Protein AF-A0A955Y558-F1 (afdb_monomer)

Foldseek 3Di:
DDPDDPDPPPPADFPDWDQAPQAIWGQDPLQAIEGEGDAQAEQALVRLLRNLLVQCVSRDQAAHLYEYECNNYHYDPRSLVNCQQLVLLRHQEYEYADCDPVCQVVVVVVCVVSVHNHHYHYDPDPVVSCVVRSVSGPHGRDPSNVVSSVVVD

Radius of gyration: 14.35 Å; Cα contacts (8 Å, |Δi|>4): 291; chains: 1; bounding box: 30×43×35 Å

Solvent-accessible surface area (backbone atoms only — not comparable to full-atom values): 8377 Å² total; per-residue (Å²): 131,84,87,72,81,76,70,83,84,72,82,63,78,59,76,45,78,47,84,48,96,45,27,36,35,27,33,39,82,85,61,32,34,39,35,44,37,40,71,63,35,74,31,36,38,68,41,37,43,51,48,53,51,53,43,42,69,75,36,76,73,27,16,35,10,33,39,33,39,40,49,76,44,46,70,43,73,54,14,51,46,28,52,53,67,60,30,41,46,40,37,48,29,39,30,38,40,43,96,43,79,72,53,53,64,54,45,57,52,51,49,70,74,67,58,62,87,37,59,69,47,79,29,81,45,69,68,69,34,47,74,65,37,58,83,39,37,76,39,68,43,48,72,70,29,52,55,49,56,63,74,73,107

Mean predicted aligned error: 5.78 Å

Nearest PDB structures (foldseek):
  7s6c-assembly1_B  TM=3.363E-01  e=6.073E+00  Saccharopolyspora erythraea

pLDDT: mean 86.11, std 14.92, range [34.78, 97.31]

Secondary structure (DSSP, 8-state)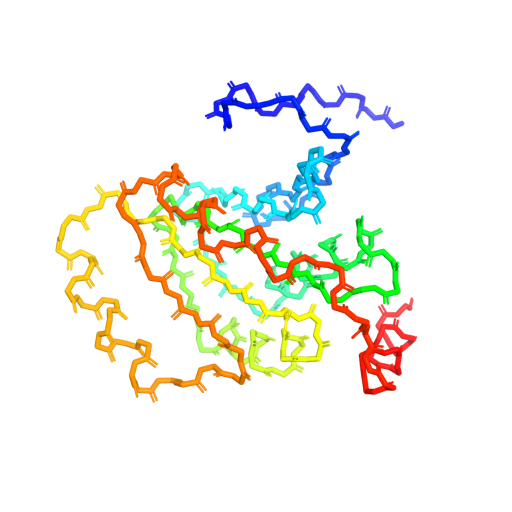:
---PPP-TTSSS--SEEEEETTEEEEE-TTS-EEEEEPTT-EE-HHHHHHHHHHHHHHSTTBPEEEEEE-TT-EE-HHHHHHHHHTHHHHEEEEEEE-S-HHHHHHHHHHHHHH--SS-EEEESSHHHHHHHHGGGTTPBPPHHHHHHHHHT-

Structure (mmCIF, N/CA/C/O backbone):
data_AF-A0A955Y558-F1
#
_entry.id   AF-A0A955Y558-F1
#
loop_
_atom_site.group_PDB
_atom_site.id
_atom_site.type_symbol
_atom_site.label_atom_id
_atom_site.label_alt_id
_atom_site.label_comp_id
_atom_site.label_asym_id
_atom_site.label_entity_id
_atom_site.label_seq_id
_atom_site.pdbx_PDB_ins_code
_atom_site.Cartn_x
_atom_site.Cartn_y
_atom_site.Cartn_z
_atom_site.occupancy
_atom_site.B_iso_or_equiv
_atom_site.auth_seq_id
_atom_site.auth_comp_id
_atom_site.auth_asym_id
_atom_site.auth_atom_id
_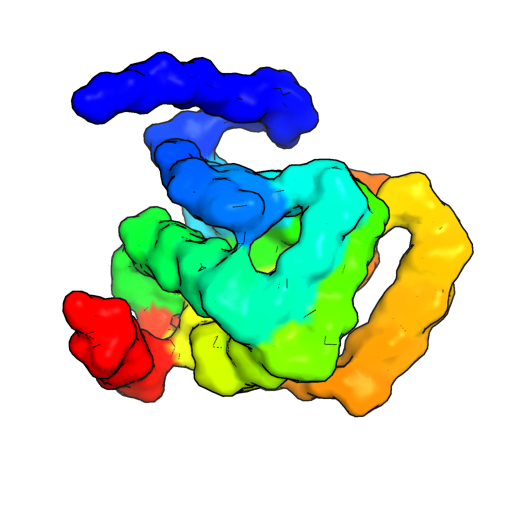atom_site.pdbx_PDB_model_num
ATOM 1 N N . MET A 1 1 ? 2.867 24.529 -7.522 1.00 39.38 1 MET A N 1
ATOM 2 C CA . MET A 1 1 ? 2.155 23.248 -7.345 1.00 39.38 1 MET A CA 1
ATOM 3 C C . MET A 1 1 ? 1.215 23.105 -8.524 1.00 39.38 1 MET A C 1
ATOM 5 O O . MET A 1 1 ? 0.256 23.858 -8.612 1.00 39.38 1 MET A O 1
ATOM 9 N N . THR A 1 2 ? 1.559 22.273 -9.501 1.00 36.66 2 THR A N 1
ATOM 10 C CA . THR A 1 2 ? 0.717 22.060 -10.683 1.00 36.66 2 THR A CA 1
ATOM 11 C C . THR A 1 2 ? -0.504 21.270 -10.228 1.00 36.66 2 THR A C 1
ATOM 13 O O . THR A 1 2 ? -0.348 20.172 -9.700 1.00 36.66 2 THR A O 1
ATOM 16 N N . GLN A 1 3 ? -1.705 21.838 -10.355 1.00 34.78 3 GLN A N 1
ATOM 17 C CA . GLN A 1 3 ? -2.938 21.082 -10.152 1.00 34.78 3 GLN A CA 1
ATOM 18 C C . GLN A 1 3 ? -3.034 20.060 -11.281 1.00 34.78 3 GLN A C 1
ATOM 20 O O . GLN A 1 3 ? -3.351 20.401 -12.418 1.00 34.78 3 GLN A O 1
ATOM 25 N N . VAL A 1 4 ? -2.670 18.820 -10.979 1.00 54.75 4 VAL A N 1
ATOM 26 C CA . VAL A 1 4 ? -2.833 17.702 -11.900 1.00 54.75 4 VAL A CA 1
ATOM 27 C C . VAL A 1 4 ? -4.229 17.138 -11.657 1.00 54.75 4 VAL A C 1
ATOM 29 O O . VAL A 1 4 ? -4.574 16.786 -10.528 1.00 54.75 4 VAL A O 1
ATOM 32 N N . THR A 1 5 ? -5.046 17.135 -12.708 1.00 52.41 5 THR A N 1
ATOM 33 C CA . THR A 1 5 ? -6.425 16.641 -12.697 1.00 52.41 5 THR A CA 1
ATOM 34 C C . THR A 1 5 ? -6.471 15.211 -12.143 1.00 52.41 5 THR A C 1
ATOM 36 O O . THR A 1 5 ? -5.670 14.387 -12.591 1.00 52.41 5 THR A O 1
ATOM 39 N N . PRO A 1 6 ? -7.368 14.896 -11.188 1.00 57.22 6 PRO A N 1
ATOM 40 C CA . PRO A 1 6 ? -7.446 13.561 -10.607 1.00 57.22 6 PRO A CA 1
ATOM 41 C C . PRO A 1 6 ? -7.755 12.499 -11.677 1.00 57.22 6 PRO A C 1
ATOM 43 O O . PRO A 1 6 ? -8.397 12.812 -12.689 1.00 57.22 6 PRO A O 1
ATOM 46 N N . PRO A 1 7 ? -7.318 11.239 -11.489 1.00 59.97 7 PRO A N 1
ATOM 47 C CA . PRO A 1 7 ? -7.524 10.197 -12.485 1.00 59.97 7 PRO A CA 1
ATOM 48 C C . PRO A 1 7 ? -9.024 9.888 -12.627 1.00 59.97 7 PRO A C 1
ATOM 50 O O . PRO A 1 7 ? -9.648 9.302 -11.748 1.00 59.97 7 PRO A O 1
ATOM 53 N N . THR A 1 8 ? -9.613 10.255 -13.765 1.00 59.72 8 THR A N 1
ATOM 54 C CA . THR A 1 8 ? -11.059 10.130 -14.050 1.00 59.72 8 THR A CA 1
ATOM 55 C C . THR A 1 8 ? -11.554 8.689 -14.185 1.00 59.72 8 THR A C 1
ATOM 57 O O . THR A 1 8 ? -12.757 8.450 -14.231 1.00 59.72 8 THR A O 1
ATOM 60 N N . HIS A 1 9 ? -10.649 7.712 -14.249 1.00 74.38 9 HIS A N 1
ATOM 61 C CA . H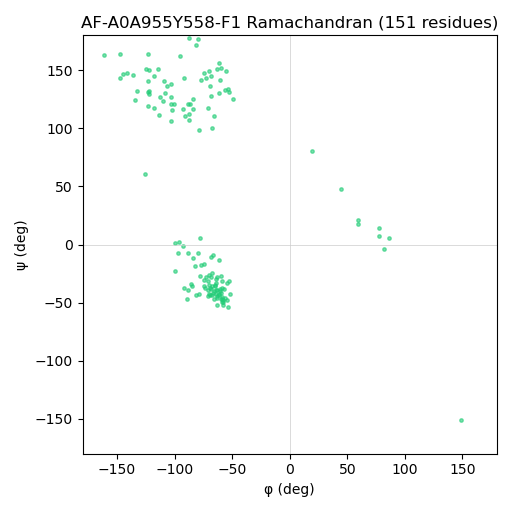IS A 1 9 ? -10.981 6.306 -14.478 1.00 74.38 9 HIS A CA 1
ATOM 62 C C . HIS A 1 9 ? -11.177 5.492 -13.187 1.00 74.38 9 HIS A C 1
ATOM 64 O O . HIS A 1 9 ? -11.476 4.302 -13.270 1.00 74.38 9 HIS A O 1
ATOM 70 N N . LEU A 1 10 ? -11.005 6.103 -12.008 1.00 78.62 10 LEU A N 1
ATOM 71 C CA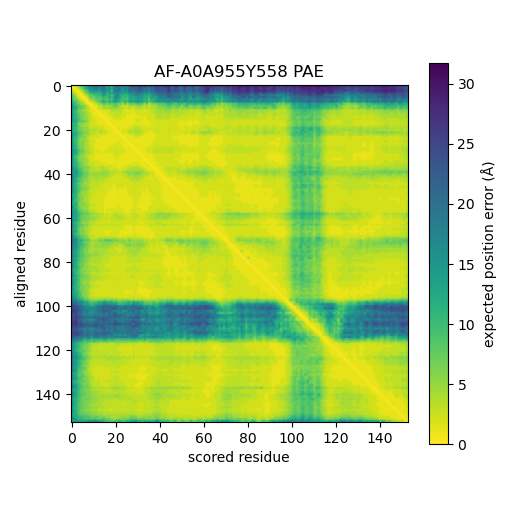 . LEU A 1 10 ? -11.115 5.408 -10.720 1.00 78.62 10 LEU A CA 1
ATOM 72 C C . LEU A 1 10 ? -12.561 5.092 -10.312 1.00 78.62 10 LEU A C 1
ATOM 74 O O . LEU A 1 10 ? -12.775 4.258 -9.439 1.00 78.62 10 LEU A O 1
ATOM 78 N N . GLY A 1 11 ? -13.549 5.742 -10.933 1.00 84.00 11 GLY A N 1
ATOM 79 C CA . GLY A 1 11 ? -14.964 5.568 -10.586 1.00 84.00 11 GLY A CA 1
ATOM 80 C C . GLY A 1 11 ? -15.399 6.308 -9.315 1.00 84.00 11 GLY A C 1
ATOM 81 O O . GLY A 1 11 ? -16.536 6.147 -8.889 1.00 84.00 11 GLY A O 1
ATOM 82 N N . PHE A 1 12 ? -14.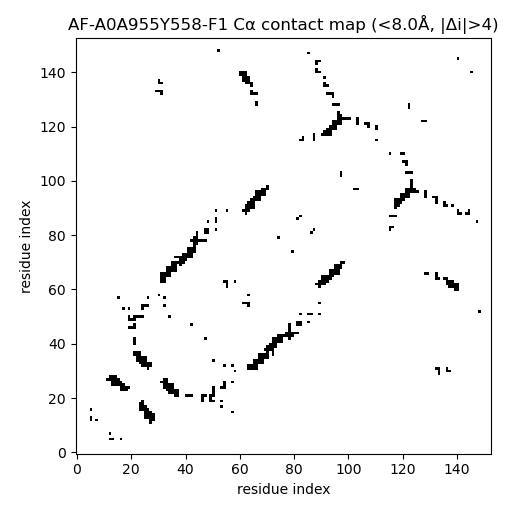526 7.137 -8.733 1.00 87.50 12 PHE A N 1
ATOM 83 C CA . PHE A 1 12 ? -14.818 8.024 -7.606 1.00 87.50 12 PHE A CA 1
ATOM 84 C C . PHE A 1 12 ? -13.994 9.316 -7.700 1.00 87.50 12 PHE A C 1
ATOM 86 O O . PHE A 1 12 ? -12.998 9.376 -8.426 1.00 87.50 12 PHE A O 1
ATOM 93 N N . GLU A 1 13 ? -14.398 10.339 -6.946 1.00 90.19 13 GLU A N 1
ATOM 94 C CA . GLU A 1 13 ? -13.623 11.569 -6.768 1.00 90.19 13 GLU A CA 1
ATOM 95 C C . GLU A 1 13 ? -12.741 11.447 -5.511 1.00 90.19 13 GLU A C 1
ATOM 97 O O . GLU A 1 13 ? -13.273 11.269 -4.410 1.00 90.19 13 GLU A O 1
ATOM 102 N N . PRO A 1 14 ? -11.401 11.476 -5.638 1.00 92.12 14 PRO A N 1
ATOM 103 C CA . PRO A 1 14 ? -10.513 11.337 -4.492 1.00 92.12 14 PRO A CA 1
ATOM 104 C C . PRO A 1 14 ? -10.515 12.597 -3.623 1.00 92.12 14 PRO A C 1
ATOM 106 O O . PRO A 1 14 ? -10.514 13.714 -4.132 1.00 92.12 14 PRO A O 1
ATOM 109 N N . VAL A 1 15 ? -10.420 12.410 -2.304 1.00 94.25 15 VAL A N 1
ATOM 110 C CA . VAL A 1 15 ? -10.232 13.514 -1.344 1.00 94.25 15 VAL A CA 1
ATOM 111 C C . VAL A 1 15 ? -8.891 14.203 -1.594 1.00 94.25 15 VAL A C 1
ATOM 113 O O . VAL A 1 15 ? -8.802 15.428 -1.619 1.00 94.25 15 VAL A O 1
ATOM 116 N N . THR A 1 16 ? -7.852 13.394 -1.807 1.00 94.75 16 THR A N 1
ATOM 117 C CA . THR A 1 16 ? -6.489 13.839 -2.100 1.00 94.75 16 THR A CA 1
ATOM 118 C C . THR A 1 16 ? -5.825 12.830 -3.031 1.00 94.75 16 THR A C 1
ATOM 120 O O . THR A 1 16 ? -6.004 11.623 -2.867 1.00 94.75 16 THR A O 1
ATOM 123 N N . THR A 1 17 ? -5.004 13.316 -3.961 1.00 94.88 17 THR A N 1
ATOM 124 C CA . THR A 1 17 ? -4.163 12.493 -4.840 1.00 94.88 17 THR A CA 1
ATOM 125 C C . THR A 1 17 ? -2.704 12.903 -4.684 1.00 94.88 17 THR A C 1
ATOM 127 O O . THR A 1 17 ? -2.372 14.086 -4.774 1.00 94.88 17 THR A O 1
ATOM 130 N N . LEU A 1 18 ? -1.828 11.918 -4.499 1.00 95.12 18 LEU A N 1
ATOM 131 C CA . LEU A 1 18 ? -0.379 12.067 -4.566 1.00 95.12 18 LEU A CA 1
ATOM 132 C C . LEU A 1 18 ? 0.155 11.373 -5.816 1.00 95.12 18 LEU A C 1
ATOM 134 O O . LEU A 1 18 ? -0.306 10.294 -6.193 1.00 95.12 18 LEU A O 1
ATOM 138 N N . TYR A 1 19 ? 1.139 12.005 -6.445 1.00 93.50 19 TYR A N 1
ATOM 139 C CA . TYR A 1 19 ? 1.809 11.499 -7.636 1.00 93.50 19 TYR A CA 1
ATOM 140 C C . TYR A 1 19 ? 3.168 10.944 -7.232 1.00 93.50 19 TYR A C 1
ATOM 142 O O . TYR A 1 19 ? 3.954 11.640 -6.592 1.00 93.50 19 TYR A O 1
ATOM 150 N N . CYS A 1 20 ? 3.420 9.702 -7.619 1.00 92.62 20 CYS A N 1
ATOM 151 C CA . CYS A 1 20 ? 4.651 8.972 -7.356 1.00 92.62 20 CYS A CA 1
ATOM 152 C C . CYS A 1 20 ? 5.254 8.514 -8.687 1.00 92.62 20 CYS A C 1
ATOM 154 O O . CYS A 1 20 ? 4.562 8.430 -9.705 1.00 92.62 20 CYS A O 1
ATOM 156 N N . SER A 1 21 ? 6.526 8.126 -8.687 1.00 91.62 21 SER A N 1
ATOM 157 C CA . SER A 1 21 ? 7.164 7.530 -9.869 1.00 91.62 21 SER A CA 1
ATOM 158 C C . SER A 1 21 ? 6.460 6.248 -10.348 1.00 91.62 21 SER A C 1
ATOM 160 O O . SER A 1 21 ? 6.417 5.965 -11.546 1.00 91.62 21 SER A O 1
ATOM 162 N N . GLY A 1 22 ? 5.868 5.487 -9.420 1.00 89.44 22 GLY A N 1
ATOM 163 C CA . GLY A 1 22 ? 5.157 4.238 -9.697 1.00 89.44 22 GLY A CA 1
ATOM 164 C C . GLY A 1 22 ? 3.694 4.386 -10.133 1.00 89.44 22 GLY A C 1
ATOM 165 O O . GLY A 1 22 ? 3.111 3.399 -10.588 1.00 89.44 22 GLY A O 1
ATOM 166 N N . GLY A 1 23 ? 3.092 5.574 -10.014 1.00 92.75 23 GLY A N 1
ATOM 167 C CA . GLY A 1 23 ? 1.658 5.773 -10.240 1.00 92.75 23 GLY A CA 1
ATOM 168 C C . GLY A 1 23 ? 1.062 6.882 -9.389 1.00 92.75 23 GLY A C 1
ATOM 169 O O . GLY A 1 23 ? 1.738 7.836 -9.011 1.00 92.75 23 GLY A O 1
ATOM 170 N N . THR A 1 24 ? -0.221 6.748 -9.078 1.00 95.31 24 THR A N 1
ATOM 171 C CA . THR A 1 24 ? -0.909 7.653 -8.154 1.00 95.31 24 THR A CA 1
ATOM 172 C C . THR A 1 24 ? -1.347 6.922 -6.899 1.00 95.31 24 THR A C 1
ATOM 174 O O . THR A 1 24 ? -1.612 5.718 -6.915 1.00 95.31 24 THR A O 1
ATOM 177 N N . VAL A 1 25 ? -1.424 7.665 -5.801 1.00 96.50 25 VAL A N 1
ATOM 178 C CA . VAL A 1 25 ? -1.969 7.202 -4.530 1.00 96.50 25 VAL A CA 1
ATOM 179 C C . VAL A 1 25 ? -3.099 8.145 -4.143 1.00 96.50 25 VAL A C 1
ATOM 181 O O . VAL A 1 25 ? -2.892 9.349 -4.008 1.00 96.50 25 VAL A O 1
ATOM 184 N N . ASN A 1 26 ? -4.306 7.605 -4.021 1.00 95.88 26 ASN A N 1
ATOM 185 C CA . ASN A 1 26 ? -5.539 8.378 -3.930 1.00 95.88 26 ASN A CA 1
ATOM 186 C C . ASN A 1 26 ? -6.269 8.039 -2.632 1.00 95.88 26 ASN A C 1
ATOM 188 O O . ASN A 1 26 ? -6.500 6.864 -2.357 1.00 95.88 26 ASN A O 1
ATOM 192 N N . LEU A 1 27 ? -6.660 9.043 -1.851 1.00 96.19 27 LEU A N 1
ATOM 193 C CA . LEU A 1 27 ? -7.498 8.847 -0.671 1.00 96.19 27 LEU A CA 1
ATOM 194 C C . LEU A 1 27 ? -8.968 8.811 -1.091 1.00 96.19 27 LEU A C 1
ATOM 196 O O . LEU A 1 27 ? -9.499 9.803 -1.595 1.00 96.19 27 LEU A O 1
ATOM 200 N N . HIS A 1 28 ? -9.622 7.676 -0.873 1.00 95.75 28 HIS A N 1
ATOM 201 C CA . HIS A 1 28 ? -11.061 7.549 -1.058 1.00 95.75 28 HIS A CA 1
ATOM 202 C C . HIS A 1 28 ? -11.815 8.243 0.096 1.00 95.75 28 HIS A C 1
ATOM 204 O O . HIS A 1 28 ? -11.332 8.200 1.232 1.00 95.75 28 HIS A O 1
ATOM 210 N N . PRO A 1 29 ? -13.007 8.831 -0.137 1.00 94.56 29 PRO A N 1
ATOM 211 C CA . PRO A 1 29 ? -13.842 9.412 0.924 1.00 94.56 29 PRO A CA 1
ATOM 212 C C . PRO A 1 29 ? -14.141 8.475 2.107 1.00 94.56 29 PRO A C 1
ATOM 214 O O . PRO A 1 29 ? -14.217 8.927 3.245 1.00 94.56 29 PRO A O 1
ATOM 217 N N . ASP A 1 30 ? -14.228 7.169 1.856 1.00 95.06 30 ASP A N 1
ATOM 218 C CA . ASP A 1 30 ? -14.431 6.140 2.895 1.00 95.06 30 ASP A CA 1
ATOM 219 C C . ASP A 1 30 ? -13.154 5.796 3.695 1.00 95.06 30 ASP A C 1
ATOM 221 O O . ASP A 1 30 ? -13.153 4.869 4.502 1.00 95.06 30 ASP A O 1
ATOM 225 N N . GLY A 1 31 ? -12.044 6.507 3.472 1.00 95.00 31 GLY A N 1
ATOM 226 C CA . GLY A 1 31 ? -10.830 6.416 4.290 1.00 95.00 31 GLY A CA 1
ATOM 227 C C . GLY A 1 31 ? -9.837 5.313 3.910 1.00 95.00 31 GLY A C 1
ATOM 228 O O . GLY A 1 31 ? -8.841 5.133 4.610 1.00 95.00 31 GLY A O 1
ATOM 229 N N . TYR A 1 32 ? -10.062 4.588 2.812 1.00 97.12 32 TYR A N 1
ATOM 230 C CA . TYR A 1 32 ? -9.075 3.668 2.235 1.00 97.12 32 TYR A CA 1
ATOM 231 C C . TYR A 1 32 ? -8.269 4.336 1.112 1.00 97.12 32 TYR A C 1
ATOM 233 O O . TYR A 1 32 ? -8.667 5.356 0.546 1.00 97.12 32 TYR A O 1
ATOM 241 N N . VAL A 1 33 ? -7.122 3.749 0.776 1.00 97.06 33 VAL A N 1
ATOM 242 C CA . VAL A 1 33 ? -6.216 4.262 -0.256 1.00 97.06 33 VAL A CA 1
ATOM 243 C C . VAL A 1 33 ? -6.345 3.439 -1.537 1.00 97.06 33 VAL A C 1
ATOM 245 O O . VAL A 1 33 ? -6.400 2.212 -1.489 1.00 97.06 33 VAL A O 1
ATOM 248 N N . VAL A 1 34 ? -6.351 4.102 -2.693 1.00 96.25 34 VAL A N 1
ATOM 249 C CA . VAL A 1 34 ? -6.294 3.466 -4.014 1.00 96.25 34 VAL A CA 1
ATOM 250 C C . VAL A 1 34 ? -4.985 3.820 -4.706 1.00 96.25 34 VAL A C 1
ATOM 252 O O . VAL A 1 34 ? -4.756 4.968 -5.096 1.00 96.25 34 VAL A O 1
ATOM 255 N N . SER A 1 35 ? -4.128 2.817 -4.864 1.00 95.19 35 SER A N 1
ATOM 256 C CA . SER A 1 35 ? -2.896 2.896 -5.640 1.00 95.19 35 SER A CA 1
ATOM 257 C C . SER A 1 35 ? -3.169 2.483 -7.081 1.00 95.19 35 SER A C 1
ATO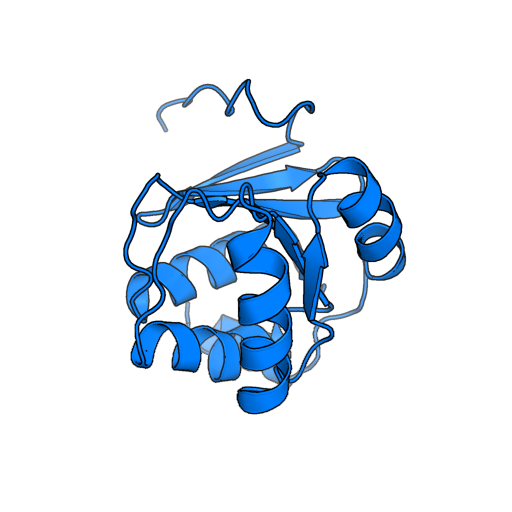M 259 O O . SER A 1 35 ? -3.412 1.309 -7.358 1.00 95.19 35 SER A O 1
ATOM 261 N N . ASP A 1 36 ? -3.107 3.435 -8.002 1.00 93.44 36 ASP A N 1
ATOM 262 C CA . ASP A 1 36 ? -3.239 3.170 -9.432 1.00 93.44 36 ASP A CA 1
ATOM 263 C C . ASP A 1 36 ? -1.860 3.214 -10.087 1.00 93.44 36 ASP A C 1
ATOM 265 O O . ASP A 1 36 ? -1.235 4.273 -10.198 1.00 93.44 36 ASP A O 1
ATOM 269 N N . LEU A 1 37 ? -1.348 2.031 -10.433 1.00 91.19 37 LEU A N 1
ATOM 270 C CA . LEU A 1 37 ? 0.011 1.875 -10.936 1.00 91.19 37 LEU A CA 1
ATOM 271 C C . LEU A 1 37 ? 0.100 2.302 -12.398 1.00 91.19 37 LEU A C 1
ATOM 273 O O . LEU A 1 37 ? -0.767 1.964 -13.206 1.00 91.19 37 LEU A O 1
ATOM 277 N N . VAL A 1 38 ? 1.206 2.950 -12.773 1.00 90.00 38 VAL A N 1
ATOM 278 C CA . VAL A 1 38 ? 1.501 3.202 -14.190 1.00 90.00 38 VAL A CA 1
ATOM 279 C C . VAL A 1 38 ? 1.505 1.864 -14.948 1.00 90.00 38 VAL A C 1
ATOM 281 O O . VAL A 1 38 ? 2.133 0.902 -14.486 1.00 90.00 38 VAL A O 1
ATOM 284 N N . PRO A 1 39 ? 0.841 1.766 -16.115 1.00 87.94 39 PRO A N 1
ATOM 285 C CA . PRO A 1 39 ? 0.820 0.533 -16.888 1.00 87.94 39 PRO A CA 1
ATOM 286 C C . PRO A 1 39 ? 2.219 -0.009 -17.177 1.00 87.94 39 PRO A C 1
ATOM 288 O O . PRO A 1 39 ? 3.102 0.732 -17.606 1.00 87.94 39 PRO A O 1
ATOM 291 N N . ARG A 1 40 ? 2.408 -1.321 -16.977 1.00 84.31 40 ARG A N 1
ATOM 292 C CA . ARG A 1 40 ? 3.686 -2.035 -17.196 1.00 84.31 40 ARG A CA 1
ATOM 293 C C . ARG A 1 40 ? 4.861 -1.512 -16.360 1.00 84.31 40 ARG A C 1
ATOM 295 O O . ARG A 1 40 ? 6.008 -1.820 -16.681 1.00 84.31 40 ARG A O 1
ATOM 302 N N . THR A 1 41 ? 4.599 -0.750 -15.298 1.00 86.56 41 THR A N 1
ATOM 303 C CA . THR A 1 41 ? 5.659 -0.283 -14.404 1.00 86.56 41 THR A CA 1
ATOM 304 C C . THR A 1 41 ? 6.354 -1.448 -13.701 1.00 86.56 41 THR A C 1
ATOM 306 O O . THR A 1 41 ? 5.747 -2.492 -13.423 1.00 86.56 41 THR A O 1
ATOM 309 N N . THR A 1 42 ? 7.628 -1.248 -13.380 1.00 90.75 42 THR A N 1
ATOM 310 C CA . THR A 1 42 ? 8.415 -2.173 -12.570 1.00 90.75 42 THR A CA 1
ATOM 311 C C . THR A 1 42 ? 8.521 -1.619 -11.158 1.00 90.75 42 THR A C 1
ATOM 313 O O . THR A 1 42 ? 9.125 -0.577 -10.933 1.00 90.75 42 THR A O 1
ATOM 316 N N . GLN A 1 43 ? 7.943 -2.337 -10.202 1.00 90.94 43 GLN A N 1
ATOM 317 C CA . GLN A 1 43 ? 8.016 -2.022 -8.784 1.00 90.94 43 GLN A CA 1
ATOM 318 C C . GLN A 1 43 ? 9.374 -2.489 -8.233 1.00 90.94 43 GLN A C 1
ATOM 320 O O . GLN A 1 43 ? 9.572 -3.681 -7.952 1.00 90.94 43 GLN A O 1
ATOM 325 N N . THR A 1 44 ? 10.305 -1.542 -8.123 1.00 95.06 44 THR A N 1
ATOM 326 C CA . THR A 1 44 ? 11.594 -1.638 -7.419 1.00 95.06 44 THR A CA 1
ATOM 327 C C . THR A 1 44 ? 11.431 -1.256 -5.941 1.00 95.06 44 THR A C 1
ATOM 329 O O . THR A 1 44 ? 10.338 -0.873 -5.519 1.00 95.06 44 THR A O 1
ATOM 332 N N . TRP A 1 45 ? 12.507 -1.332 -5.147 1.00 94.44 45 TRP A N 1
ATOM 333 C CA . TRP A 1 45 ? 12.503 -0.850 -3.758 1.00 94.44 45 TRP A CA 1
ATOM 334 C C . TRP A 1 45 ? 12.034 0.604 -3.653 1.00 94.44 45 TRP A C 1
ATOM 336 O O . TRP A 1 45 ? 11.078 0.880 -2.936 1.00 94.44 45 TRP A O 1
ATOM 346 N N . ASP A 1 46 ? 12.663 1.510 -4.404 1.00 95.44 46 ASP A N 1
ATOM 347 C CA . ASP A 1 46 ? 12.393 2.948 -4.302 1.00 95.44 46 ASP A CA 1
ATOM 348 C C . ASP A 1 46 ? 10.954 3.274 -4.695 1.00 95.44 46 ASP A C 1
ATOM 350 O O . ASP A 1 46 ? 10.251 3.951 -3.950 1.00 95.44 46 ASP A O 1
ATOM 354 N N . THR A 1 47 ? 10.477 2.712 -5.811 1.00 93.56 47 THR A N 1
ATOM 355 C CA . THR A 1 47 ? 9.096 2.942 -6.265 1.00 93.56 47 THR A CA 1
ATOM 356 C C . THR A 1 47 ? 8.069 2.400 -5.266 1.00 93.56 47 THR A C 1
ATOM 358 O O . THR A 1 47 ? 7.056 3.047 -5.015 1.00 93.56 47 THR A O 1
ATOM 361 N N . ALA A 1 48 ? 8.328 1.237 -4.655 1.00 94.38 48 ALA A N 1
ATOM 362 C CA . ALA A 1 48 ? 7.417 0.638 -3.688 1.00 94.38 48 ALA A CA 1
ATOM 363 C C . ALA A 1 48 ? 7.402 1.438 -2.378 1.00 94.38 48 ALA A C 1
ATOM 365 O O . ALA A 1 48 ? 6.330 1.725 -1.849 1.00 94.38 48 ALA A O 1
ATOM 366 N N . CYS A 1 49 ? 8.573 1.847 -1.878 1.00 95.94 49 CYS A N 1
ATOM 367 C CA . CYS A 1 49 ? 8.696 2.707 -0.702 1.00 95.94 49 CYS A CA 1
ATOM 368 C C . CYS A 1 49 ? 7.991 4.048 -0.912 1.00 95.94 49 CYS A C 1
ATOM 370 O O . CYS A 1 49 ? 7.208 4.455 -0.060 1.00 95.94 49 CYS A O 1
ATOM 372 N N . GLU A 1 50 ? 8.212 4.706 -2.052 1.00 96.38 50 GLU A N 1
ATOM 373 C CA . GLU A 1 50 ? 7.560 5.976 -2.379 1.00 96.38 50 GLU A CA 1
ATOM 374 C C . GLU A 1 50 ? 6.032 5.849 -2.326 1.00 96.38 50 GLU A C 1
ATOM 376 O O . GLU A 1 50 ? 5.366 6.658 -1.683 1.00 96.38 50 GLU A O 1
ATOM 381 N N . MET A 1 51 ? 5.471 4.793 -2.924 1.00 95.38 51 MET A N 1
ATOM 382 C CA . MET A 1 51 ? 4.026 4.560 -2.906 1.00 95.38 51 MET A CA 1
ATOM 383 C C . MET A 1 51 ? 3.483 4.244 -1.506 1.00 95.38 51 MET A C 1
ATOM 385 O O . MET A 1 51 ? 2.433 4.765 -1.125 1.00 95.38 51 MET A O 1
ATOM 389 N N . LEU A 1 52 ? 4.192 3.427 -0.721 1.00 96.25 52 LEU A N 1
ATOM 390 C CA . LEU A 1 52 ? 3.805 3.088 0.654 1.00 96.25 52 LEU A CA 1
ATOM 391 C C . LEU A 1 52 ? 3.819 4.316 1.573 1.00 96.25 52 LEU A C 1
ATOM 393 O O . LEU A 1 52 ? 2.901 4.500 2.377 1.00 96.25 52 LEU A O 1
ATOM 397 N N . LEU A 1 53 ? 4.842 5.162 1.444 1.00 96.62 53 LEU A N 1
ATOM 398 C CA . LEU A 1 53 ? 4.984 6.392 2.222 1.00 96.62 53 LEU A CA 1
ATOM 399 C C . LEU A 1 53 ? 3.968 7.452 1.798 1.00 96.62 53 LEU A C 1
ATOM 401 O O . LEU A 1 53 ? 3.384 8.113 2.658 1.00 96.62 53 LEU A O 1
ATOM 405 N N . ALA A 1 54 ? 3.694 7.574 0.496 1.00 96.94 54 ALA A N 1
ATOM 406 C CA . ALA A 1 54 ? 2.626 8.431 0.001 1.00 96.94 54 ALA A CA 1
ATOM 407 C C . ALA A 1 54 ? 1.279 8.016 0.610 1.00 96.94 54 ALA A C 1
ATOM 409 O O . ALA A 1 54 ? 0.585 8.851 1.189 1.00 96.94 54 ALA A O 1
ATOM 410 N N . GLY A 1 55 ? 0.946 6.724 0.597 1.00 96.12 55 GLY A N 1
ATOM 411 C CA . GLY A 1 55 ? -0.273 6.231 1.240 1.00 96.12 55 GLY A CA 1
ATOM 412 C C . GLY A 1 55 ? -0.313 6.510 2.746 1.00 96.12 55 GLY A C 1
ATOM 413 O O . GLY A 1 55 ? -1.353 6.904 3.270 1.00 96.12 55 GLY A O 1
ATOM 414 N N . ALA A 1 56 ? 0.823 6.399 3.442 1.00 96.06 56 ALA A N 1
ATOM 415 C CA . ALA A 1 56 ? 0.892 6.635 4.887 1.00 96.06 56 ALA A CA 1
ATOM 416 C C . ALA A 1 56 ? 0.642 8.105 5.223 1.00 96.06 56 ALA A C 1
ATOM 418 O O . ALA A 1 56 ? -0.004 8.423 6.218 1.00 96.06 56 ALA A O 1
ATOM 419 N N . SER A 1 57 ? 1.117 9.007 4.362 1.00 95.38 57 SER A N 1
ATOM 420 C CA . SER A 1 57 ? 0.893 10.443 4.517 1.00 95.38 57 SER A CA 1
ATOM 421 C C . SER A 1 57 ? -0.574 10.849 4.324 1.00 95.38 57 SER A C 1
ATOM 423 O O . SER A 1 57 ? -1.003 11.851 4.891 1.00 95.38 57 SER A O 1
ATOM 425 N N . LEU A 1 58 ? -1.356 10.055 3.579 1.00 94.62 58 LEU A N 1
ATOM 426 C CA . LEU A 1 58 ? -2.794 10.267 3.382 1.00 94.62 58 LEU A CA 1
ATOM 427 C C . LEU A 1 58 ? -3.658 9.725 4.528 1.00 94.62 58 LEU A C 1
ATOM 429 O O . LEU A 1 58 ? -4.803 10.147 4.665 1.00 94.62 58 LEU A O 1
ATOM 433 N N . ALA A 1 59 ? -3.122 8.828 5.358 1.00 88.38 59 ALA A N 1
ATOM 434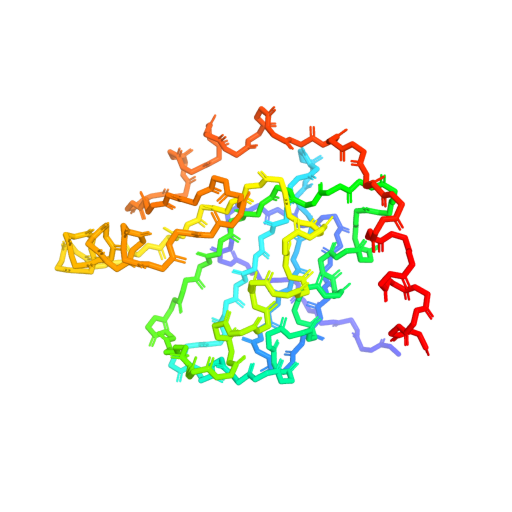 C CA . ALA A 1 59 ? -3.813 8.233 6.503 1.00 88.38 59 ALA A CA 1
ATOM 435 C C . ALA A 1 59 ? -2.997 8.412 7.804 1.00 88.38 59 ALA A C 1
ATOM 437 O O . ALA A 1 59 ? -2.586 7.429 8.424 1.00 88.38 59 ALA A O 1
ATOM 438 N N . PRO A 1 60 ? -2.720 9.657 8.239 1.00 91.12 60 PRO A N 1
ATOM 439 C CA . PRO A 1 60 ? -1.838 9.905 9.374 1.00 91.12 60 PRO A CA 1
ATOM 440 C C . PRO A 1 60 ? -2.380 9.273 10.663 1.00 91.12 60 PRO A C 1
ATOM 442 O O . PRO A 1 60 ? -3.538 9.464 11.027 1.00 91.12 60 PRO A O 1
ATOM 445 N N . GLY A 1 61 ? -1.520 8.533 11.369 1.00 94.38 61 GLY A N 1
ATOM 446 C CA . GLY A 1 61 ? -1.868 7.844 12.619 1.00 94.38 61 GLY A CA 1
ATOM 447 C C . GLY A 1 61 ? -2.583 6.501 12.437 1.00 94.38 61 GLY A C 1
ATOM 448 O O . GLY A 1 61 ? -2.801 5.791 13.420 1.00 94.38 61 GLY A O 1
ATOM 449 N N . PHE A 1 62 ? -2.895 6.109 11.201 1.00 96.25 62 PHE A N 1
ATOM 450 C CA . PHE A 1 62 ? -3.589 4.864 10.899 1.00 96.25 62 PHE A CA 1
ATOM 451 C C . PHE A 1 62 ? -2.805 4.017 9.898 1.00 96.25 62 PHE A C 1
ATOM 453 O O . PHE A 1 62 ? -2.069 4.514 9.048 1.00 96.25 62 PHE A O 1
ATOM 460 N N . LYS A 1 63 ? -2.976 2.701 9.995 1.00 96.94 63 LYS A N 1
ATOM 461 C CA . LYS A 1 63 ? -2.601 1.777 8.936 1.00 96.94 63 LYS A CA 1
ATOM 462 C C . LYS A 1 63 ? -3.522 1.970 7.738 1.00 96.94 63 LYS A C 1
ATOM 464 O O . LYS A 1 63 ? -4.723 2.199 7.880 1.00 96.94 63 LYS A O 1
ATOM 469 N N . GLN A 1 64 ? -2.954 1.813 6.555 1.00 96.00 64 GLN A N 1
ATOM 470 C CA . GLN A 1 64 ? -3.665 1.954 5.297 1.00 96.00 64 GLN A CA 1
ATOM 471 C C . GLN A 1 64 ? -4.374 0.644 4.956 1.00 96.00 64 GLN A C 1
ATOM 473 O O . GLN A 1 64 ? -3.741 -0.410 4.841 1.00 96.00 64 GLN A O 1
ATOM 478 N N . ALA A 1 65 ? -5.679 0.727 4.730 1.00 97.25 65 ALA A N 1
ATOM 479 C CA . ALA A 1 65 ? -6.408 -0.283 3.983 1.00 97.25 65 ALA A CA 1
ATOM 480 C C . ALA A 1 65 ? -6.298 0.100 2.500 1.00 97.25 65 ALA A C 1
ATOM 482 O O . ALA A 1 65 ? -6.652 1.226 2.143 1.00 97.25 65 ALA A O 1
ATOM 483 N N . ALA A 1 66 ? -5.746 -0.773 1.654 1.00 96.81 66 ALA A N 1
ATOM 484 C CA . ALA A 1 66 ? -5.359 -0.392 0.295 1.00 96.81 66 ALA A CA 1
ATOM 485 C C . ALA A 1 66 ? -6.023 -1.245 -0.791 1.00 96.81 66 ALA A C 1
ATOM 487 O O . ALA A 1 66 ? -6.099 -2.469 -0.682 1.00 96.81 66 ALA A O 1
ATOM 488 N N . ILE A 1 67 ? -6.423 -0.599 -1.885 1.00 95.94 67 ILE A N 1
ATOM 489 C CA . ILE A 1 67 ? -6.735 -1.229 -3.170 1.00 95.94 67 ILE A CA 1
ATOM 490 C C . ILE A 1 67 ? -5.622 -0.863 -4.153 1.00 95.94 67 ILE A C 1
ATOM 492 O O . ILE A 1 67 ? -5.282 0.307 -4.298 1.00 95.94 67 ILE A O 1
ATOM 496 N N . VAL A 1 68 ? -5.062 -1.846 -4.854 1.00 94.06 68 VAL A N 1
ATOM 497 C CA . VAL A 1 68 ? -4.008 -1.638 -5.853 1.00 94.06 68 VAL A CA 1
ATOM 498 C C . VAL A 1 68 ? -4.505 -2.084 -7.218 1.00 94.06 68 VAL A C 1
ATOM 500 O O . VAL A 1 68 ? -4.782 -3.265 -7.438 1.00 94.06 68 VAL A O 1
ATOM 503 N N . ILE A 1 69 ? -4.577 -1.148 -8.159 1.00 91.62 69 ILE A N 1
ATOM 504 C CA . ILE A 1 69 ? -4.869 -1.422 -9.564 1.00 91.62 69 ILE A CA 1
ATOM 505 C C . ILE A 1 69 ? -3.542 -1.728 -10.255 1.00 91.62 69 ILE A C 1
ATOM 507 O O . ILE A 1 69 ? -2.704 -0.848 -10.444 1.00 91.62 69 ILE A O 1
ATOM 511 N N . THR A 1 70 ? -3.313 -3.000 -10.598 1.00 86.00 70 THR A N 1
ATOM 512 C CA . THR A 1 70 ? -1.957 -3.440 -10.955 1.00 86.00 70 THR A CA 1
ATOM 513 C C . THR A 1 70 ? -1.524 -3.045 -12.367 1.00 86.00 70 THR A C 1
ATOM 515 O O . THR A 1 70 ? -0.331 -2.944 -12.607 1.00 86.00 70 THR A O 1
ATOM 518 N N . ASN A 1 71 ? -2.452 -2.867 -13.316 1.00 83.25 71 ASN A N 1
ATOM 519 C CA . ASN A 1 71 ? -2.178 -2.462 -14.709 1.00 83.25 71 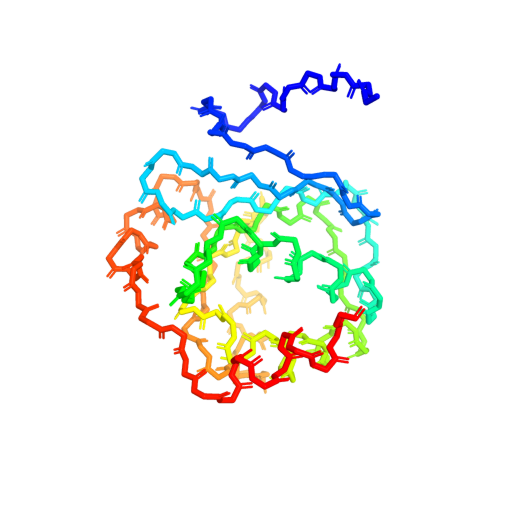ASN A CA 1
ATOM 520 C C . ASN A 1 71 ? -0.988 -3.194 -15.383 1.00 83.25 71 ASN A C 1
ATOM 522 O O . ASN A 1 71 ? -0.119 -2.576 -15.997 1.00 83.25 71 ASN A O 1
ATOM 526 N N . GLU A 1 72 ? -0.936 -4.529 -15.274 1.00 82.94 72 GLU A N 1
ATOM 527 C CA . GLU A 1 72 ? 0.165 -5.369 -15.804 1.00 82.94 72 GLU A CA 1
ATOM 528 C C . GLU A 1 72 ? 1.562 -5.036 -15.237 1.00 82.94 72 GLU A C 1
ATOM 530 O O . GLU A 1 72 ? 2.580 -5.383 -15.844 1.00 82.94 72 GLU A O 1
ATOM 535 N N . SER A 1 73 ? 1.634 -4.377 -14.078 1.00 83.06 73 SER A N 1
ATOM 536 C CA . SER A 1 73 ? 2.896 -4.113 -13.395 1.00 83.06 73 SER A CA 1
ATOM 537 C C . SER A 1 73 ? 3.615 -5.404 -13.008 1.00 83.06 73 SER A C 1
ATOM 539 O O . SER A 1 73 ? 3.026 -6.481 -12.850 1.00 83.06 73 SER A O 1
ATOM 541 N N . ARG A 1 74 ? 4.932 -5.290 -12.852 1.00 84.75 74 ARG A N 1
ATOM 542 C CA . ARG A 1 74 ? 5.787 -6.358 -12.334 1.00 84.75 74 ARG A CA 1
ATOM 543 C C . ARG A 1 74 ? 6.432 -5.893 -11.049 1.00 84.75 74 ARG A C 1
ATOM 545 O O . ARG A 1 74 ? 6.803 -4.735 -10.931 1.00 84.75 74 ARG A O 1
ATOM 552 N N . THR A 1 75 ? 6.626 -6.806 -10.109 1.00 86.06 75 THR A N 1
ATOM 553 C CA . THR A 1 75 ? 7.367 -6.518 -8.879 1.00 86.06 75 THR A CA 1
ATOM 554 C C . THR A 1 75 ? 8.667 -7.296 -8.868 1.00 86.06 75 THR A C 1
ATOM 556 O O . THR A 1 75 ? 8.678 -8.521 -9.035 1.00 86.06 75 THR A O 1
ATOM 559 N N . GLU A 1 76 ? 9.772 -6.595 -8.655 1.00 90.00 76 GLU A N 1
ATOM 560 C CA . GLU A 1 76 ? 11.087 -7.210 -8.516 1.00 90.00 76 GLU A CA 1
ATOM 561 C C . GLU A 1 76 ? 11.291 -7.791 -7.116 1.00 90.00 76 GLU A C 1
ATOM 563 O O . GLU A 1 76 ? 10.435 -7.696 -6.234 1.00 90.00 76 GLU A O 1
ATOM 568 N N . ARG A 1 77 ? 12.437 -8.445 -6.901 1.00 87.81 77 ARG A N 1
ATOM 569 C CA . ARG A 1 77 ? 12.787 -8.991 -5.585 1.00 87.81 77 ARG A CA 1
ATOM 570 C C . ARG A 1 77 ? 12.823 -7.897 -4.521 1.00 87.81 77 ARG A C 1
ATOM 572 O O . ARG A 1 77 ? 12.224 -8.083 -3.468 1.00 87.81 77 ARG A O 1
ATOM 579 N N . ASP A 1 78 ? 13.465 -6.774 -4.815 1.00 90.00 78 ASP A N 1
ATOM 580 C CA . ASP A 1 78 ? 13.606 -5.697 -3.838 1.00 90.00 78 ASP A CA 1
ATOM 581 C C . ASP A 1 78 ? 12.300 -4.915 -3.645 1.00 90.00 78 ASP A C 1
ATOM 583 O O . ASP A 1 78 ? 11.994 -4.524 -2.524 1.00 90.00 78 ASP A O 1
ATOM 587 N N . GLY A 1 79 ? 11.452 -4.802 -4.673 1.00 89.69 79 GLY A N 1
ATOM 588 C CA . GLY A 1 79 ? 10.088 -4.283 -4.504 1.00 89.69 79 GLY A CA 1
ATOM 589 C C . GLY A 1 79 ? 9.249 -5.150 -3.557 1.00 89.69 79 GLY A C 1
ATOM 590 O O . GLY A 1 79 ? 8.593 -4.638 -2.655 1.00 89.69 79 GLY A O 1
ATOM 591 N N . ARG A 1 80 ? 9.333 -6.486 -3.673 1.00 88.62 80 ARG A N 1
ATOM 592 C CA . ARG A 1 80 ? 8.702 -7.397 -2.696 1.00 88.62 80 ARG A CA 1
ATOM 593 C C . ARG A 1 80 ? 9.243 -7.194 -1.285 1.00 88.62 80 ARG A C 1
ATOM 595 O O . ARG A 1 80 ? 8.468 -7.247 -0.335 1.00 88.62 80 ARG A O 1
ATOM 602 N N . ARG A 1 81 ? 10.556 -6.977 -1.156 1.00 91.19 81 ARG A N 1
ATOM 603 C CA . ARG A 1 81 ? 11.204 -6.712 0.132 1.00 91.19 81 ARG A CA 1
ATOM 604 C C . ARG A 1 81 ? 10.646 -5.438 0.770 1.00 91.19 81 ARG A C 1
ATOM 606 O O . ARG A 1 81 ? 10.294 -5.476 1.941 1.00 91.19 81 ARG A O 1
ATOM 613 N N . ALA A 1 82 ? 10.452 -4.369 -0.003 1.00 93.00 82 ALA A N 1
ATOM 614 C CA . ALA A 1 82 ? 9.820 -3.141 0.486 1.00 93.00 82 ALA A CA 1
ATOM 615 C C . ALA A 1 82 ? 8.395 -3.392 1.016 1.00 93.00 82 ALA A C 1
ATOM 617 O O . ALA A 1 82 ? 8.061 -2.969 2.120 1.00 93.00 82 ALA A O 1
ATOM 618 N N . PHE A 1 83 ? 7.566 -4.158 0.300 1.00 91.19 83 PHE A N 1
ATOM 619 C CA . PHE A 1 83 ? 6.219 -4.507 0.780 1.00 91.19 83 PHE A CA 1
ATOM 620 C C . PHE A 1 8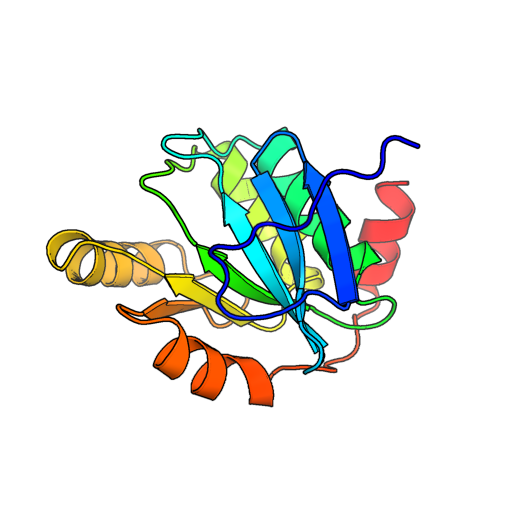3 ? 6.216 -5.343 2.067 1.00 91.19 83 PHE A C 1
ATOM 622 O O . PHE A 1 83 ? 5.257 -5.261 2.838 1.00 91.19 83 PHE A O 1
ATOM 629 N N . ALA A 1 84 ? 7.263 -6.134 2.305 1.00 90.25 84 ALA A N 1
ATOM 630 C CA . ALA A 1 84 ? 7.420 -6.919 3.524 1.00 90.25 84 ALA A CA 1
ATOM 631 C C . ALA A 1 84 ? 7.972 -6.089 4.695 1.00 90.25 84 ALA A C 1
ATOM 633 O O . ALA A 1 84 ? 7.472 -6.214 5.804 1.00 90.25 84 ALA A O 1
ATOM 634 N N . GLU A 1 85 ? 8.976 -5.244 4.460 1.00 92.94 85 GLU A N 1
ATOM 635 C CA . GLU A 1 85 ? 9.684 -4.508 5.518 1.00 92.94 85 GLU A CA 1
ATOM 636 C C . GLU A 1 85 ? 9.029 -3.160 5.838 1.00 92.94 85 GLU A C 1
ATOM 638 O O . GLU A 1 85 ? 8.794 -2.836 6.998 1.00 92.94 85 GLU A O 1
ATOM 643 N N . VAL A 1 86 ? 8.701 -2.382 4.806 1.00 95.19 86 VAL A N 1
ATOM 644 C CA . VAL A 1 86 ? 8.087 -1.052 4.934 1.00 95.19 86 VAL A CA 1
ATOM 645 C C . VAL A 1 86 ? 6.567 -1.179 4.980 1.00 95.19 86 VAL A C 1
ATOM 647 O O . VAL A 1 86 ? 5.904 -0.502 5.757 1.00 95.19 86 VAL A O 1
ATOM 650 N N . GLY A 1 87 ? 5.995 -2.083 4.183 1.00 94.44 87 GLY A N 1
ATOM 651 C CA . GLY A 1 87 ? 4.545 -2.266 4.126 1.00 94.44 87 GLY A CA 1
ATOM 652 C C . GLY A 1 87 ? 3.949 -2.881 5.394 1.00 94.44 87 GLY A C 1
ATOM 653 O O . GLY A 1 87 ? 2.870 -2.472 5.812 1.00 94.44 87 GLY A O 1
ATOM 654 N N . ALA A 1 88 ? 4.635 -3.830 6.039 1.00 94.12 88 ALA A N 1
ATOM 655 C CA . ALA A 1 88 ? 4.097 -4.560 7.193 1.00 94.12 88 ALA A CA 1
ATOM 656 C C . ALA A 1 88 ? 3.597 -3.678 8.355 1.00 94.12 88 ALA A C 1
ATOM 658 O O . ALA A 1 88 ? 2.473 -3.896 8.826 1.00 94.12 88 ALA A O 1
ATOM 659 N N . PRO A 1 89 ? 4.359 -2.673 8.818 1.00 95.56 89 PRO A N 1
ATOM 660 C CA . PRO A 1 89 ? 3.879 -1.794 9.878 1.00 95.56 89 PRO A CA 1
ATOM 661 C C . PRO A 1 89 ? 2.863 -0.745 9.394 1.00 95.56 89 PRO A C 1
ATOM 663 O O . PRO A 1 89 ? 2.139 -0.194 10.224 1.00 95.56 89 PRO A O 1
ATOM 666 N N . LEU A 1 90 ? 2.773 -0.485 8.083 1.00 96.56 90 LEU A N 1
ATOM 667 C CA . LEU A 1 90 ? 1.956 0.590 7.502 1.00 96.56 90 LEU A CA 1
ATOM 668 C C . LEU A 1 90 ? 0.604 0.131 6.943 1.00 96.56 90 LEU A C 1
ATOM 670 O O . LEU A 1 90 ? -0.298 0.953 6.817 1.00 96.56 90 LEU A O 1
ATOM 674 N N . LEU A 1 91 ? 0.445 -1.146 6.599 1.00 96.56 91 LEU A N 1
ATOM 675 C CA . LEU A 1 91 ? -0.741 -1.674 5.919 1.00 96.56 91 LEU A CA 1
ATOM 676 C C . LEU A 1 91 ? -1.607 -2.509 6.872 1.00 96.56 91 LEU A C 1
ATOM 678 O O . LEU A 1 91 ? -1.096 -3.340 7.627 1.00 96.56 91 LEU A O 1
ATOM 682 N N . SER A 1 92 ? -2.926 -2.313 6.825 1.00 96.94 92 SER A N 1
ATOM 683 C CA . SER A 1 92 ? -3.899 -3.166 7.524 1.00 96.94 92 SER A CA 1
ATOM 684 C C . SER A 1 92 ? -4.391 -4.302 6.633 1.00 96.94 92 SER A C 1
ATOM 686 O O . SER A 1 92 ? -4.568 -5.421 7.109 1.00 96.94 92 SER A O 1
ATOM 688 N N . CYS A 1 93 ? -4.579 -4.039 5.339 1.00 96.38 93 CYS A N 1
ATOM 689 C CA . CYS A 1 93 ? -4.864 -5.040 4.319 1.00 96.38 93 CYS A CA 1
ATOM 690 C C . CYS A 1 93 ? -4.562 -4.501 2.913 1.00 96.38 93 CYS A C 1
ATOM 692 O O . CYS A 1 93 ? -4.460 -3.289 2.706 1.00 96.38 93 CYS A O 1
ATOM 694 N N . VAL A 1 94 ? -4.444 -5.407 1.939 1.00 95.62 94 VAL A N 1
ATOM 695 C CA . VAL A 1 94 ? -4.254 -5.059 0.525 1.00 95.62 94 VAL A CA 1
ATOM 696 C C . VAL A 1 94 ? -5.163 -5.892 -0.377 1.00 95.62 94 VAL A C 1
ATOM 698 O O . VAL A 1 94 ? -5.106 -7.123 -0.387 1.00 95.62 94 VAL A O 1
ATOM 701 N N . ALA A 1 95 ? -5.970 -5.224 -1.192 1.00 94.38 95 ALA A N 1
ATOM 702 C CA . ALA A 1 95 ? -6.725 -5.823 -2.281 1.00 94.38 95 ALA A CA 1
ATOM 703 C C . ALA A 1 95 ? -6.048 -5.517 -3.622 1.00 94.38 95 ALA A C 1
ATOM 705 O O . ALA A 1 95 ? -5.886 -4.359 -3.989 1.00 94.38 95 ALA A O 1
ATOM 706 N N . LEU A 1 96 ? -5.659 -6.542 -4.375 1.00 91.69 96 LEU A N 1
ATOM 707 C CA . LEU A 1 96 ? -5.046 -6.374 -5.695 1.00 91.69 96 LEU A CA 1
ATOM 708 C C . LEU A 1 96 ? -6.094 -6.622 -6.786 1.00 91.69 96 LEU A C 1
ATOM 710 O O . LEU A 1 96 ? -6.647 -7.721 -6.873 1.00 91.69 96 LEU A O 1
ATOM 714 N N . ILE A 1 97 ? -6.333 -5.625 -7.637 1.00 89.81 97 ILE A N 1
ATOM 715 C CA . ILE A 1 97 ? -7.232 -5.738 -8.788 1.00 89.81 97 ILE A CA 1
ATOM 716 C C . ILE A 1 97 ? -6.450 -6.278 -9.980 1.00 89.81 97 ILE A C 1
ATOM 718 O O . ILE A 1 97 ? -5.578 -5.597 -10.525 1.00 89.81 97 ILE A O 1
ATOM 722 N N . VAL A 1 98 ? -6.779 -7.497 -10.405 1.00 82.44 98 VAL A N 1
ATOM 723 C CA . VAL A 1 98 ? -6.141 -8.163 -11.545 1.00 82.44 98 VAL A CA 1
ATOM 724 C C . VAL A 1 98 ? -7.122 -8.267 -12.711 1.00 82.44 98 VAL A C 1
ATOM 726 O O . VAL A 1 98 ? -8.199 -8.833 -12.593 1.00 82.44 98 VAL A O 1
ATOM 729 N N . ARG A 1 99 ? -6.754 -7.726 -13.878 1.00 70.44 99 ARG A N 1
ATOM 730 C CA . ARG A 1 99 ? -7.648 -7.677 -15.054 1.00 70.44 99 ARG A CA 1
ATOM 731 C C . ARG A 1 99 ? -7.732 -8.990 -15.850 1.00 70.44 99 ARG A C 1
ATOM 733 O O . ARG A 1 99 ? -8.537 -9.082 -16.771 1.00 70.44 99 ARG A O 1
ATOM 740 N N . SER A 1 100 ? -6.917 -10.005 -15.537 1.00 65.25 100 SER A N 1
ATOM 741 C CA . SER A 1 100 ? -6.902 -11.284 -16.269 1.00 65.25 100 SER A CA 1
ATOM 742 C C . SER A 1 100 ? -7.185 -12.483 -15.353 1.00 65.25 100 SER A C 1
ATOM 744 O O . SER A 1 100 ? -6.544 -12.646 -14.315 1.00 65.25 100 SER A O 1
ATOM 746 N N . ARG A 1 101 ? -8.100 -13.375 -15.770 1.00 54.75 101 ARG A N 1
ATOM 747 C CA . ARG A 1 101 ? -8.456 -14.613 -15.036 1.00 54.75 101 ARG A CA 1
ATOM 748 C C . ARG A 1 101 ? -7.268 -15.566 -14.830 1.00 54.75 101 ARG A C 1
ATOM 750 O O . ARG A 1 101 ? -7.231 -16.317 -13.861 1.00 54.75 101 ARG A O 1
ATOM 757 N N . VAL A 1 102 ? -6.266 -15.525 -15.714 1.00 51.25 102 VAL A N 1
ATOM 758 C CA . VAL A 1 102 ? -5.025 -16.319 -15.586 1.00 51.25 102 VAL A CA 1
ATOM 759 C C . VAL A 1 102 ? -4.138 -15.785 -14.445 1.00 51.25 102 VAL A C 1
ATOM 761 O O . VAL A 1 102 ? -3.463 -16.558 -13.755 1.00 51.25 102 VAL A O 1
ATOM 764 N N . SER A 1 103 ? -4.186 -14.474 -14.187 1.00 56.38 103 SER A N 1
ATOM 765 C CA . SER A 1 103 ? -3.483 -13.825 -13.073 1.00 56.38 103 SER A CA 1
ATOM 766 C C . SER A 1 103 ? -4.116 -14.123 -11.709 1.00 56.38 103 SER A C 1
ATOM 768 O O . SER A 1 103 ? -3.387 -14.170 -10.722 1.00 56.38 103 SER A O 1
ATOM 770 N N . GLU A 1 104 ? -5.425 -14.385 -11.629 1.00 58.62 104 GLU A N 1
ATOM 771 C CA . GLU A 1 104 ? -6.111 -14.715 -10.364 1.00 58.62 104 GLU A CA 1
ATOM 772 C C . GLU A 1 104 ? -5.649 -16.058 -9.776 1.00 58.62 104 GLU A C 1
ATOM 774 O O . GLU A 1 104 ? -5.326 -16.155 -8.589 1.00 58.62 104 GLU A O 1
ATOM 779 N N . VAL A 1 105 ? -5.567 -17.103 -10.607 1.00 53.16 105 VAL A N 1
ATOM 780 C CA . VAL A 1 105 ? -5.164 -18.452 -10.164 1.00 53.16 105 VAL A CA 1
ATOM 781 C C . VAL A 1 105 ? -3.682 -18.479 -9.769 1.00 53.16 105 VAL A C 1
ATOM 783 O O . VAL A 1 105 ? -3.323 -19.011 -8.717 1.00 53.16 105 VAL A O 1
ATOM 786 N N . THR A 1 106 ? -2.821 -17.844 -10.569 1.00 53.31 106 THR A N 1
ATOM 787 C CA . THR A 1 106 ? -1.368 -17.793 -10.323 1.00 53.31 106 THR A CA 1
ATOM 788 C C . THR A 1 106 ? -1.013 -16.858 -9.167 1.00 53.31 106 THR A C 1
ATOM 790 O O . THR A 1 106 ? -0.124 -17.149 -8.367 1.00 53.31 106 THR A O 1
ATOM 793 N N . GLY A 1 107 ? -1.721 -15.738 -9.030 1.00 56.19 107 GLY A N 1
ATOM 794 C CA . GLY A 1 107 ? -1.462 -14.788 -7.960 1.00 56.19 107 GLY A CA 1
ATOM 795 C C . GLY A 1 107 ? -1.873 -15.327 -6.581 1.00 56.19 107 GLY A C 1
ATOM 796 O O . GLY A 1 107 ? -1.152 -15.109 -5.613 1.00 56.19 107 GLY A O 1
ATOM 797 N N . ASN A 1 108 ? -2.954 -16.112 -6.474 1.00 56.09 108 ASN A N 1
ATOM 798 C CA . ASN A 1 108 ? -3.321 -16.772 -5.211 1.00 56.09 108 ASN A CA 1
ATOM 799 C C . ASN A 1 108 ? -2.258 -17.792 -4.760 1.00 56.09 108 ASN A C 1
ATOM 801 O O . ASN A 1 108 ? -2.004 -17.949 -3.563 1.00 56.09 108 ASN A O 1
ATOM 805 N N . PHE A 1 109 ? -1.590 -18.455 -5.707 1.00 52.75 109 PHE A N 1
ATOM 806 C CA . PHE A 1 109 ? -0.429 -19.303 -5.427 1.00 52.75 109 PHE A CA 1
ATOM 807 C C . PHE A 1 109 ? 0.780 -18.475 -4.955 1.00 52.75 109 PHE A C 1
ATOM 809 O O . PHE A 1 109 ? 1.416 -18.813 -3.958 1.00 52.75 109 PHE A O 1
ATOM 816 N N . PHE A 1 110 ? 1.048 -17.340 -5.599 1.00 53.44 110 PHE A N 1
ATOM 817 C CA . PHE A 1 110 ? 2.136 -16.433 -5.230 1.00 53.44 110 PHE A CA 1
ATOM 818 C C . PHE A 1 110 ? 1.967 -15.801 -3.837 1.00 53.44 110 PHE A C 1
ATOM 820 O O . PHE A 1 110 ? 2.938 -15.712 -3.081 1.00 53.44 110 PHE A O 1
ATOM 827 N N . LEU A 1 111 ? 0.740 -15.423 -3.461 1.00 61.16 111 LEU A N 1
ATOM 828 C CA . LEU A 1 111 ? 0.420 -14.920 -2.119 1.00 61.16 111 LEU A CA 1
ATOM 829 C C . LEU A 1 111 ? 0.621 -15.997 -1.043 1.00 61.16 111 LEU A C 1
ATOM 831 O O . LEU A 1 111 ? 1.087 -15.699 0.055 1.00 61.16 111 LEU A O 1
ATOM 835 N N . ARG A 1 112 ? 0.346 -17.268 -1.365 1.00 53.75 112 ARG A N 1
ATOM 836 C CA . ARG A 1 112 ? 0.582 -18.399 -0.452 1.00 53.75 112 ARG A CA 1
ATOM 837 C C . ARG A 1 112 ? 2.063 -18.690 -0.201 1.00 53.75 112 ARG A C 1
ATOM 839 O O . ARG A 1 112 ? 2.375 -19.193 0.877 1.00 53.75 112 ARG A O 1
ATOM 846 N N . LEU A 1 113 ? 2.943 -18.375 -1.153 1.00 49.97 113 LEU A N 1
ATOM 847 C CA . LEU A 1 113 ? 4.396 -18.555 -1.038 1.00 49.97 113 LEU A CA 1
ATOM 848 C C . LEU A 1 113 ? 5.105 -17.386 -0.341 1.00 49.97 113 LEU A C 1
ATOM 850 O O . LEU A 1 113 ? 6.048 -17.629 0.401 1.00 49.97 113 LEU A O 1
ATOM 854 N N . ASN A 1 114 ? 4.654 -16.143 -0.550 1.00 58.94 114 ASN A N 1
ATOM 855 C CA . ASN A 1 114 ? 5.301 -14.948 0.015 1.00 58.94 114 ASN A CA 1
ATOM 856 C C . ASN A 1 114 ? 4.659 -14.420 1.314 1.00 58.94 114 ASN A C 1
ATOM 858 O O . ASN A 1 114 ? 5.213 -13.490 1.886 1.00 58.94 114 ASN A O 1
ATOM 862 N N . ARG A 1 115 ? 3.509 -14.977 1.743 1.00 66.19 115 ARG A N 1
ATOM 863 C CA . ARG A 1 115 ? 2.734 -14.658 2.968 1.00 66.19 115 ARG A CA 1
ATOM 864 C C . ARG A 1 115 ? 3.047 -13.280 3.580 1.00 66.19 115 ARG A C 1
ATOM 866 O O . ARG A 1 115 ? 3.798 -13.210 4.553 1.00 66.19 115 ARG A O 1
ATOM 873 N N . PRO A 1 116 ? 2.467 -12.200 3.030 1.00 76.69 116 PRO A N 1
ATOM 874 C CA . PRO A 1 116 ? 2.607 -10.871 3.611 1.00 76.69 116 PRO A CA 1
ATOM 875 C C . PRO A 1 116 ? 2.150 -10.865 5.077 1.00 76.69 116 PRO A C 1
ATOM 877 O O . PRO A 1 116 ? 1.242 -11.611 5.449 1.00 76.69 116 PRO A O 1
ATOM 880 N N . ALA A 1 117 ? 2.751 -10.004 5.901 1.00 87.00 117 ALA A N 1
ATOM 881 C CA . ALA A 1 117 ? 2.395 -9.862 7.318 1.00 87.00 117 ALA A CA 1
ATOM 882 C C . ALA A 1 117 ? 0.976 -9.296 7.543 1.00 87.00 117 ALA A C 1
ATOM 884 O O . ALA A 1 117 ? 0.480 -9.282 8.667 1.00 87.00 117 ALA A O 1
ATOM 885 N N . TYR A 1 118 ? 0.323 -8.841 6.474 1.00 90.50 118 TYR A N 1
ATOM 886 C CA . TYR A 1 118 ? -1.032 -8.308 6.450 1.00 90.50 118 TYR A CA 1
ATOM 887 C C . TYR A 1 118 ? -1.908 -9.108 5.473 1.00 90.50 118 TYR A C 1
ATOM 889 O O . TYR A 1 118 ? -1.418 -9.612 4.452 1.00 90.50 118 TYR A O 1
ATOM 897 N N . PRO A 1 119 ? -3.222 -9.208 5.740 1.00 93.38 119 PRO A N 1
ATOM 898 C CA . PRO A 1 119 ? -4.177 -9.797 4.814 1.00 93.38 119 PRO A CA 1
ATOM 899 C C . PRO A 1 119 ? -4.026 -9.215 3.407 1.00 93.38 119 PRO A C 1
ATOM 901 O O . PRO A 1 119 ? -4.097 -8.004 3.209 1.00 93.38 119 PRO A O 1
ATOM 904 N N . THR A 1 120 ? -3.828 -10.086 2.421 1.00 92.00 120 THR A N 1
ATOM 905 C CA . THR A 1 120 ? -3.740 -9.699 1.010 1.00 92.00 120 THR A CA 1
ATOM 906 C C . THR A 1 120 ? -4.620 -10.615 0.173 1.00 92.00 120 THR A C 1
ATOM 908 O O . THR A 1 120 ? -4.554 -11.837 0.331 1.00 92.00 120 THR A O 1
ATOM 911 N N . ARG A 1 121 ? -5.443 -10.052 -0.719 1.00 90.38 121 ARG A N 1
ATOM 912 C CA . ARG A 1 121 ? -6.372 -10.819 -1.562 1.00 90.38 121 ARG A CA 1
ATOM 913 C C . ARG A 1 121 ? -6.458 -10.257 -2.980 1.00 90.38 121 ARG A C 1
ATOM 915 O O . ARG A 1 121 ? -6.329 -9.056 -3.190 1.00 90.38 121 ARG A O 1
ATOM 922 N N . LEU A 1 122 ? -6.667 -11.141 -3.954 1.00 89.50 122 LEU A N 1
ATOM 923 C CA . LEU A 1 122 ? -6.913 -10.774 -5.349 1.00 89.50 122 LEU A CA 1
ATOM 924 C C . LEU A 1 122 ? -8.406 -10.630 -5.622 1.00 89.50 122 LEU A C 1
ATOM 926 O O . LEU A 1 122 ? -9.201 -11.436 -5.132 1.00 89.50 122 LEU A O 1
ATOM 930 N N . PHE A 1 123 ? -8.752 -9.664 -6.465 1.00 89.31 123 PHE A N 1
ATOM 931 C CA . PHE A 1 123 ? -10.113 -9.419 -6.922 1.00 89.31 123 PHE A CA 1
ATOM 932 C C . PHE A 1 123 ? -10.135 -9.155 -8.430 1.00 89.31 123 PHE A C 1
ATOM 934 O O . PHE A 1 123 ? -9.222 -8.532 -8.976 1.00 89.31 123 PHE A O 1
ATOM 941 N N . GLY A 1 124 ? -11.206 -9.601 -9.087 1.00 85.25 124 GLY A N 1
ATOM 942 C CA . GLY A 1 124 ? -11.476 -9.308 -10.498 1.00 85.25 124 GLY A CA 1
ATOM 943 C C . GLY A 1 124 ? -12.273 -8.017 -10.721 1.00 85.25 124 GLY A C 1
ATOM 944 O O . GLY A 1 124 ? -12.448 -7.597 -11.862 1.00 85.25 124 GLY A O 1
ATOM 945 N N . SER A 1 125 ? -12.763 -7.388 -9.649 1.00 85.88 125 SER A N 1
ATOM 946 C CA . SER A 1 125 ? -13.608 -6.188 -9.681 1.00 85.88 125 SER A CA 1
ATOM 947 C C . SER A 1 125 ? -13.298 -5.276 -8.495 1.00 85.88 125 SER A C 1
ATOM 949 O O . SER A 1 125 ? -12.992 -5.771 -7.406 1.00 85.88 125 SER A O 1
ATOM 951 N N . VAL A 1 126 ? -13.417 -3.963 -8.688 1.00 87.88 126 VAL A N 1
ATOM 952 C CA . VAL A 1 126 ? -13.164 -2.967 -7.634 1.00 87.88 126 VAL A CA 1
ATOM 953 C C . VAL A 1 126 ? -14.233 -3.055 -6.548 1.00 87.88 126 VAL A C 1
ATOM 955 O O . VAL A 1 126 ? -13.909 -3.012 -5.370 1.00 87.88 126 VAL A O 1
ATOM 958 N N . GLU A 1 127 ? -15.486 -3.286 -6.924 1.00 89.88 127 GLU A N 1
ATOM 959 C CA . GLU A 1 127 ? -16.642 -3.330 -6.026 1.00 89.88 127 GLU A CA 1
ATOM 960 C C . GLU A 1 127 ? -16.457 -4.393 -4.930 1.00 89.88 127 GLU A C 1
ATOM 962 O O . GLU A 1 127 ? -16.497 -4.090 -3.740 1.00 89.88 127 GLU A O 1
ATOM 967 N N . ALA A 1 128 ? -16.126 -5.626 -5.326 1.00 91.00 128 ALA A N 1
ATOM 968 C CA . ALA A 1 128 ? -15.843 -6.712 -4.385 1.00 91.00 128 ALA A CA 1
ATOM 969 C C . ALA A 1 128 ? -14.602 -6.453 -3.508 1.00 91.00 128 ALA A C 1
ATOM 971 O O . ALA A 1 128 ? -14.525 -6.942 -2.380 1.00 91.00 128 ALA A O 1
ATOM 972 N N . ALA A 1 129 ? -13.614 -5.708 -4.016 1.00 93.62 129 ALA A N 1
ATOM 973 C CA . ALA A 1 129 ? -12.453 -5.316 -3.225 1.00 93.62 129 ALA A CA 1
ATOM 974 C C . ALA A 1 129 ? -12.834 -4.290 -2.154 1.00 93.62 129 ALA A C 1
ATOM 976 O O . ALA A 1 129 ? -12.411 -4.436 -1.010 1.00 93.62 129 ALA A O 1
ATOM 977 N N . VAL A 1 130 ? -13.664 -3.302 -2.495 1.00 94.69 130 VAL A N 1
ATOM 978 C CA . VAL A 1 130 ? -14.151 -2.278 -1.559 1.00 94.69 130 VAL A CA 1
ATOM 979 C C . VAL A 1 130 ? -14.895 -2.922 -0.393 1.00 94.69 130 VAL A C 1
ATOM 981 O O . VAL A 1 130 ? -14.546 -2.660 0.758 1.00 94.69 130 VAL A O 1
ATOM 984 N N . GLU A 1 131 ? -15.836 -3.831 -0.668 1.00 96.06 131 GLU A N 1
ATOM 985 C CA . GLU A 1 131 ? -16.586 -4.551 0.375 1.00 96.06 131 GLU A CA 1
ATOM 986 C C . GLU A 1 131 ? -15.669 -5.267 1.380 1.00 96.06 131 GLU A C 1
ATOM 988 O O . GLU A 1 131 ? -15.977 -5.361 2.568 1.00 96.06 131 GLU A O 1
ATOM 993 N N . TRP A 1 132 ? -14.517 -5.756 0.917 1.00 96.88 132 TRP A N 1
ATOM 994 C CA . TRP A 1 132 ? -13.542 -6.437 1.762 1.00 96.88 132 TRP A CA 1
ATOM 995 C C . TRP A 1 132 ? -12.567 -5.482 2.470 1.00 96.88 132 TRP A C 1
ATOM 997 O O . TRP A 1 132 ? -12.150 -5.761 3.595 1.00 96.88 132 TRP A O 1
ATOM 1007 N N . VAL A 1 133 ? -12.194 -4.363 1.843 1.00 97.06 133 VAL A N 1
ATOM 1008 C CA . VAL A 1 133 ? -11.207 -3.403 2.367 1.00 97.06 133 VAL A CA 1
ATOM 1009 C C . VAL A 1 133 ? -11.805 -2.484 3.428 1.00 97.06 133 VAL A C 1
ATOM 1011 O O . VAL A 1 133 ? -11.163 -2.277 4.455 1.00 97.06 133 VAL A O 1
ATOM 1014 N N . VAL A 1 134 ? -13.026 -1.975 3.232 1.00 96.62 134 VAL A N 1
ATOM 1015 C CA . VAL A 1 134 ? -13.653 -0.970 4.117 1.00 96.62 134 VAL A CA 1
ATOM 1016 C C . VAL A 1 134 ? -13.644 -1.367 5.605 1.00 96.62 134 VAL A C 1
ATOM 1018 O O . VAL A 1 134 ? -13.259 -0.534 6.426 1.00 96.62 134 VAL A O 1
ATOM 1021 N N . PRO A 1 135 ? -13.943 -2.623 6.000 1.00 97.31 135 PRO A N 1
ATOM 1022 C CA . PRO A 1 135 ? -13.872 -3.038 7.406 1.00 97.31 135 PRO A CA 1
ATOM 1023 C C . PRO A 1 135 ? -12.480 -2.943 8.062 1.00 97.31 135 PRO A C 1
ATOM 1025 O O . PRO A 1 135 ? -12.372 -3.069 9.279 1.00 97.31 135 PRO A O 1
ATOM 1028 N N . HIS A 1 136 ? -11.409 -2.759 7.284 1.00 96.50 136 HIS A N 1
ATOM 1029 C CA . HIS A 1 136 ? -10.025 -2.675 7.765 1.00 96.50 136 HIS A CA 1
ATOM 1030 C C . HIS A 1 136 ? -9.502 -1.229 7.880 1.00 96.50 136 HIS A C 1
ATOM 1032 O O . HIS A 1 136 ? -8.333 -1.030 8.229 1.00 96.50 136 HIS A O 1
ATOM 1038 N N . VAL A 1 137 ? -10.331 -0.227 7.569 1.00 96.69 137 VAL A N 1
ATOM 1039 C CA . VAL A 1 137 ? -9.994 1.201 7.690 1.00 96.69 137 VAL A CA 1
ATOM 1040 C C . VAL A 1 137 ? -9.901 1.614 9.164 1.00 96.69 137 VAL A C 1
ATOM 1042 O O . VAL A 1 137 ? -10.587 1.067 10.025 1.00 96.69 137 VAL A O 1
ATOM 1045 N N . GLY A 1 138 ? -9.039 2.591 9.466 1.00 93.06 138 GLY A N 1
ATOM 1046 C CA . GLY A 1 138 ? -8.964 3.211 10.795 1.00 93.06 138 GLY A CA 1
ATOM 1047 C C . GLY A 1 138 ? -8.245 2.376 11.857 1.00 93.06 138 GLY A C 1
ATOM 1048 O O . GLY A 1 138 ? -8.328 2.684 13.044 1.00 93.06 138 GLY A O 1
ATOM 1049 N N . GLN A 1 139 ? -7.516 1.329 11.463 1.00 94.94 139 GLN A N 1
ATOM 1050 C CA . GLN A 1 139 ? -6.654 0.601 12.394 1.00 94.94 139 GLN A CA 1
ATOM 1051 C C . GLN A 1 139 ? -5.472 1.488 12.810 1.00 94.94 139 GLN A C 1
ATOM 1053 O O . GLN A 1 139 ? -4.788 1.995 11.925 1.00 94.94 139 GLN A O 1
ATOM 1058 N N . PRO A 1 140 ? -5.189 1.689 14.109 1.00 96.62 140 PRO A N 1
ATOM 1059 C CA . PRO A 1 140 ? -4.077 2.534 14.535 1.00 96.62 140 PRO A CA 1
ATOM 1060 C C . PRO A 1 140 ? -2.729 2.018 14.028 1.00 96.62 140 PRO A C 1
ATOM 1062 O O . PRO A 1 140 ? -2.472 0.809 14.019 1.00 96.62 140 PRO A O 1
ATOM 1065 N N . ILE A 1 141 ? -1.846 2.938 13.642 1.00 94.69 141 ILE A N 1
ATOM 1066 C CA . ILE A 1 141 ? -0.447 2.593 13.395 1.00 94.69 141 ILE A CA 1
ATOM 1067 C C . ILE A 1 141 ? 0.240 2.250 14.728 1.00 94.69 141 ILE A C 1
ATOM 1069 O O . ILE A 1 141 ? 0.026 2.910 15.744 1.00 94.69 141 ILE A O 1
ATOM 1073 N N . GLY A 1 142 ? 1.035 1.179 14.740 1.00 94.81 142 GLY A N 1
ATOM 1074 C CA . GLY A 1 142 ? 1.801 0.768 15.920 1.00 94.81 142 GLY A CA 1
ATOM 1075 C C . GLY A 1 142 ? 3.106 1.560 16.082 1.00 94.81 142 GLY A C 1
ATOM 1076 O O . GLY A 1 142 ? 3.506 2.267 15.155 1.00 94.81 142 GLY A O 1
ATOM 1077 N N . PRO A 1 143 ? 3.816 1.399 17.216 1.00 95.56 143 PRO A N 1
ATOM 1078 C CA . PRO A 1 143 ? 5.081 2.094 17.473 1.00 95.56 143 PRO A CA 1
ATOM 1079 C C . PRO A 1 143 ? 6.133 1.831 16.387 1.00 95.56 143 PRO A C 1
ATOM 1081 O O . PRO A 1 143 ? 6.791 2.765 15.949 1.00 95.56 143 PRO A O 1
ATOM 1084 N N . GLU A 1 144 ? 6.210 0.601 15.870 1.00 94.25 144 GLU A N 1
ATOM 1085 C CA . GLU A 1 144 ? 7.115 0.238 14.767 1.00 94.25 144 GLU A CA 1
ATOM 1086 C C . GLU A 1 144 ? 6.861 1.063 13.496 1.00 94.25 144 GLU A C 1
ATOM 1088 O O . GLU A 1 144 ? 7.793 1.441 12.792 1.00 94.25 144 GLU A O 1
ATOM 1093 N N . GLY A 1 145 ? 5.593 1.358 13.192 1.00 93.88 145 GLY A N 1
ATOM 1094 C CA . GLY A 1 145 ? 5.235 2.172 12.033 1.00 93.88 145 GLY A CA 1
ATOM 1095 C C . GLY A 1 145 ? 5.537 3.649 12.244 1.00 93.88 145 GLY A C 1
ATOM 1096 O O . GLY A 1 145 ? 5.975 4.312 11.310 1.00 93.88 145 GLY A O 1
ATOM 1097 N N . ILE A 1 146 ? 5.360 4.154 13.467 1.00 95.25 146 ILE A N 1
ATOM 1098 C CA . ILE A 1 146 ? 5.735 5.528 13.825 1.00 95.25 146 ILE A CA 1
ATOM 1099 C C . ILE A 1 146 ? 7.248 5.705 13.675 1.00 95.25 146 ILE A C 1
ATOM 1101 O O . ILE A 1 146 ? 7.683 6.590 12.943 1.00 95.25 146 ILE A O 1
ATOM 1105 N N . GLU A 1 147 ? 8.037 4.816 14.282 1.00 95.62 147 GLU A N 1
ATOM 1106 C CA . GLU A 1 147 ? 9.502 4.845 14.214 1.00 95.62 147 GLU A CA 1
ATOM 1107 C C . GLU A 1 147 ? 10.007 4.719 12.768 1.00 95.62 147 GLU A C 1
ATOM 1109 O O . GLU A 1 147 ? 10.911 5.443 12.344 1.00 95.62 147 GLU A O 1
ATOM 1114 N N . LEU A 1 148 ? 9.390 3.838 11.969 1.00 94.25 148 LEU A N 1
ATOM 1115 C CA . LEU A 1 148 ? 9.700 3.715 10.547 1.00 94.25 148 LEU A CA 1
ATOM 1116 C C . LEU A 1 148 ? 9.484 5.041 9.807 1.00 94.25 148 LEU A C 1
ATOM 1118 O O . LEU A 1 148 ? 10.363 5.463 9.058 1.00 94.25 148 LEU A O 1
ATOM 1122 N N . LEU A 1 149 ? 8.331 5.688 10.002 1.00 92.81 149 LEU A N 1
ATOM 1123 C CA . LEU A 1 149 ? 8.014 6.955 9.341 1.00 92.81 149 LEU A CA 1
ATOM 1124 C C . LEU A 1 149 ? 8.948 8.083 9.789 1.00 92.81 149 LEU A C 1
ATOM 1126 O O . LEU A 1 149 ? 9.303 8.922 8.968 1.00 92.81 149 LEU A O 1
ATOM 1130 N N . GLU A 1 150 ? 9.370 8.106 11.053 1.00 93.38 150 GLU A N 1
ATOM 1131 C CA . GLU A 1 150 ? 10.357 9.067 11.556 1.00 93.38 150 GLU A CA 1
ATOM 1132 C C . GLU A 1 150 ? 11.736 8.860 10.927 1.00 93.38 150 GLU A C 1
ATOM 1134 O O . GLU A 1 150 ? 12.389 9.831 10.558 1.00 93.38 150 GLU A O 1
ATOM 1139 N N . ARG A 1 151 ? 12.159 7.605 10.739 1.00 92.00 151 ARG A N 1
ATOM 1140 C CA . ARG A 1 151 ? 13.444 7.263 10.109 1.00 92.00 151 ARG A CA 1
ATOM 1141 C C . ARG A 1 151 ? 13.490 7.562 8.608 1.00 92.00 151 ARG A C 1
ATOM 1143 O O . ARG A 1 151 ? 14.576 7.706 8.057 1.00 92.00 151 ARG A O 1
ATOM 1150 N N . MET A 1 152 ? 12.337 7.571 7.939 1.00 84.62 152 MET A N 1
ATOM 1151 C CA . MET A 1 152 ? 12.232 7.790 6.490 1.00 84.62 152 MET A CA 1
ATOM 1152 C C . MET A 1 152 ? 11.918 9.247 6.105 1.00 84.62 152 MET A C 1
ATOM 1154 O O . MET A 1 152 ? 11.755 9.523 4.917 1.00 84.62 152 MET A O 1
ATOM 1158 N N . ARG A 1 153 ? 11.821 10.154 7.085 1.00 76.44 153 ARG A N 1
ATOM 1159 C CA . ARG A 1 153 ? 11.766 11.611 6.879 1.00 76.44 153 ARG A CA 1
ATOM 1160 C C . ARG A 1 153 ? 13.158 12.197 6.675 1.00 76.44 153 ARG A C 1
ATOM 1162 O O . ARG A 1 153 ? 13.237 13.179 5.907 1.00 76.44 153 ARG A O 1
#

Sequence (153 aa):
MTQVTPPTHLGFEPVTTLYCSGGTVNLHPDGYVVSDLVPRTTQTWDTACEMLLAGASLAPGFKQAAIVITNESRTERDGRRAFAEVGAPLLSCVALIVRSRVSEVTGNFFLRLNRPAYPTRLFGSVEAAVEWVVPHVGQPIGPEGIELLERMR